Protein AF-A0A966WU27-F1 (afdb_monomer_lite)

Radius of gyration: 13.73 Å; chains: 1; bounding box: 40×29×34 Å

Sequence (94 aa):
MDRVSVALFSFYREDPELARRLDPLLACRLSRSWGTLRIVCRDLSHREKVNGVIALLRPPLEALQLARQISLLVPGQEPLTYPVTVPLPSSLLA

pLDDT: mean 84.34, std 10.2, range [47.25, 92.94]

Secondary structure (DSSP, 8-state):
--HHHHHHHHHTTT-HHHHHHTGGGTTSEEEEETTEEEEE-SSHHHHHHHHTTHHHHHHHHHHTT--SEEEEE-TTSPPEEEESS-PPPGGG--

Foldseek 3Di:
DDPVLVLLLVVCPVPVVLSVLCVLQVQWDWDDDPQEIETEAADPVSLVSVVVCVVSVLVSCVVVVRHQKYWYDYPPDDIDIDGSDDPDPCVVVD

Structure (mmCIF, N/CA/C/O backbone):
data_AF-A0A966WU27-F1
#
_entry.id   AF-A0A966WU27-F1
#
loop_
_atom_site.group_PDB
_atom_site.id
_atom_site.type_symbol
_atom_site.label_atom_id
_atom_site.label_alt_id
_atom_site.label_comp_id
_atom_site.label_asym_id
_atom_site.label_entity_id
_atom_site.label_seq_id
_atom_site.pdbx_PDB_ins_code
_atom_site.Cartn_x
_atom_site.Cartn_y
_atom_site.Cartn_z
_atom_site.occupancy
_atom_site.B_iso_or_equiv
_atom_site.auth_seq_id
_atom_site.auth_comp_id
_atom_site.auth_asym_id
_atom_site.auth_atom_id
_atom_site.pdbx_PDB_model_num
ATOM 1 N N . MET A 1 1 ? -5.611 15.292 -8.014 1.00 56.47 1 MET A N 1
ATOM 2 C CA . MET A 1 1 ? -5.045 13.929 -8.078 1.00 56.47 1 MET A CA 1
ATOM 3 C C . MET A 1 1 ? -3.861 13.881 -7.124 1.00 56.47 1 MET A C 1
ATOM 5 O O . MET A 1 1 ? -3.069 14.817 -7.145 1.00 56.47 1 MET A O 1
ATOM 9 N N . ASP A 1 2 ? -3.802 12.902 -6.223 1.00 71.94 2 ASP A N 1
ATOM 10 C CA . ASP A 1 2 ? -2.731 12.810 -5.221 1.00 71.94 2 ASP A CA 1
ATOM 11 C C . ASP A 1 2 ? -1.386 12.447 -5.888 1.00 71.94 2 ASP A C 1
ATOM 13 O O . ASP A 1 2 ? -1.348 11.628 -6.810 1.00 71.94 2 ASP A O 1
ATOM 17 N N . ARG A 1 3 ? -0.280 13.078 -5.463 1.00 78.75 3 ARG A N 1
ATOM 18 C CA . ARG A 1 3 ? 1.050 12.887 -6.082 1.00 78.75 3 ARG A CA 1
ATOM 19 C C . ARG A 1 3 ? 1.569 11.456 -5.919 1.00 78.75 3 ARG A C 1
ATOM 21 O O . ARG A 1 3 ? 2.298 10.984 -6.788 1.00 78.75 3 ARG A O 1
ATOM 28 N N . VAL A 1 4 ? 1.186 10.761 -4.844 1.00 82.12 4 VAL A N 1
ATOM 29 C CA . VAL A 1 4 ? 1.577 9.364 -4.620 1.00 82.12 4 VAL A CA 1
ATOM 30 C C . VAL A 1 4 ? 0.884 8.464 -5.629 1.00 82.12 4 VAL A C 1
ATOM 32 O O . VAL A 1 4 ? 1.538 7.612 -6.217 1.00 82.12 4 VAL A O 1
ATOM 35 N N . SER A 1 5 ? -0.406 8.686 -5.898 1.00 82.44 5 SER A N 1
ATOM 36 C CA . SER A 1 5 ? -1.129 7.938 -6.931 1.00 82.44 5 SER A CA 1
ATOM 37 C C . SER A 1 5 ? -0.420 8.045 -8.277 1.00 82.44 5 SER A C 1
ATOM 39 O O . SER A 1 5 ? -0.129 7.029 -8.895 1.00 82.44 5 SER A O 1
ATOM 41 N N . VAL A 1 6 ? -0.071 9.264 -8.701 1.00 85.31 6 VAL A N 1
ATOM 42 C CA . VAL A 1 6 ? 0.619 9.490 -9.982 1.00 85.31 6 VAL A CA 1
ATOM 43 C C . VAL A 1 6 ? 1.943 8.725 -10.043 1.00 85.31 6 VAL A C 1
ATOM 45 O O . VAL A 1 6 ? 2.227 8.096 -11.060 1.00 85.31 6 VAL A O 1
ATOM 48 N N . ALA A 1 7 ? 2.716 8.717 -8.955 1.00 86.88 7 ALA A N 1
ATOM 49 C CA . ALA A 1 7 ? 3.976 7.985 -8.874 1.00 86.88 7 ALA A CA 1
ATOM 50 C C . ALA A 1 7 ? 3.773 6.460 -8.951 1.00 86.88 7 ALA A C 1
ATOM 52 O O . ALA A 1 7 ? 4.475 5.790 -9.704 1.00 86.88 7 ALA A O 1
ATOM 53 N N . LEU A 1 8 ? 2.771 5.926 -8.241 1.00 84.94 8 LEU A N 1
ATOM 54 C CA . LEU A 1 8 ? 2.421 4.501 -8.265 1.00 84.94 8 LEU A CA 1
ATOM 55 C C . LEU A 1 8 ? 2.009 4.041 -9.672 1.00 84.94 8 LEU A C 1
ATOM 57 O O . LEU A 1 8 ? 2.521 3.039 -10.160 1.00 84.94 8 LEU A O 1
ATOM 61 N N . PHE A 1 9 ? 1.123 4.781 -10.344 1.00 84.56 9 PHE A N 1
ATOM 62 C CA . PHE A 1 9 ? 0.693 4.437 -11.705 1.00 84.56 9 PHE A CA 1
ATOM 63 C C . PHE A 1 9 ? 1.816 4.623 -12.732 1.00 84.56 9 PHE A C 1
ATOM 65 O O . PHE A 1 9 ? 1.923 3.830 -13.663 1.00 84.56 9 PHE A O 1
ATOM 72 N N . SER A 1 10 ? 2.680 5.627 -12.549 1.00 87.75 10 SER A N 1
ATOM 73 C CA . SER A 1 10 ? 3.841 5.843 -13.425 1.00 87.75 10 SER A CA 1
ATOM 74 C C . SER A 1 10 ? 4.878 4.727 -13.313 1.00 87.75 10 SER A C 1
ATOM 76 O O . SER A 1 10 ? 5.516 4.408 -14.310 1.00 87.75 10 SER A O 1
ATOM 78 N N . PHE A 1 11 ? 5.026 4.113 -12.135 1.00 89.00 11 PHE A N 1
ATOM 79 C CA . PHE A 1 11 ? 5.942 2.989 -11.935 1.00 89.00 11 PHE A CA 1
ATOM 80 C C . PHE A 1 11 ? 5.552 1.765 -12.776 1.00 89.00 11 PHE A C 1
ATOM 82 O O . PHE A 1 11 ? 6.414 1.095 -13.324 1.00 89.00 11 PHE A O 1
ATOM 89 N N . TYR A 1 12 ? 4.251 1.512 -12.941 1.00 88.81 12 TYR A N 1
ATOM 90 C CA . TYR A 1 12 ? 3.727 0.403 -13.746 1.00 88.81 12 TYR A CA 1
ATOM 91 C C . TYR A 1 12 ? 3.422 0.790 -15.197 1.00 88.81 12 TYR A C 1
ATOM 93 O O . TYR A 1 12 ? 2.651 0.109 -15.871 1.00 88.81 12 TYR A O 1
ATOM 101 N N . ARG A 1 13 ? 4.000 1.886 -15.702 1.00 85.62 13 ARG A N 1
ATOM 102 C CA . ARG A 1 13 ? 3.766 2.338 -17.082 1.00 85.62 13 ARG A CA 1
ATOM 103 C C . ARG A 1 13 ? 4.187 1.293 -18.121 1.00 85.62 13 ARG A C 1
ATOM 105 O O . ARG A 1 13 ? 3.575 1.227 -19.182 1.00 85.62 13 ARG A O 1
ATOM 112 N N . GLU A 1 14 ? 5.216 0.512 -17.812 1.00 86.62 14 GLU A N 1
ATOM 113 C CA . GLU A 1 14 ? 5.751 -0.544 -18.680 1.00 86.62 14 GLU A CA 1
ATOM 114 C C . GLU A 1 14 ? 4.925 -1.845 -18.601 1.00 86.62 14 GLU A C 1
ATOM 116 O O . GLU A 1 14 ? 4.912 -2.615 -19.557 1.00 86.62 14 GLU A O 1
ATOM 121 N N . ASP A 1 15 ? 4.135 -2.027 -17.534 1.00 87.81 15 ASP A N 1
ATOM 122 C CA . ASP A 1 15 ? 3.307 -3.210 -17.267 1.00 87.81 15 ASP A CA 1
ATOM 123 C C . ASP A 1 15 ? 1.817 -2.835 -17.118 1.00 87.81 15 ASP A C 1
ATOM 125 O O . ASP A 1 15 ? 1.283 -2.730 -16.001 1.00 87.81 15 ASP A O 1
ATOM 129 N N . PRO A 1 16 ? 1.081 -2.655 -18.231 1.00 83.69 16 PRO A N 1
ATOM 130 C CA . PRO A 1 16 ? -0.302 -2.177 -18.202 1.00 83.69 16 PRO A CA 1
ATOM 131 C C . PRO A 1 16 ? -1.266 -3.127 -17.472 1.00 83.69 16 PRO A C 1
ATOM 133 O O . PRO A 1 16 ? -2.289 -2.688 -16.944 1.00 83.69 16 PRO A O 1
ATOM 136 N N . GLU A 1 17 ? -0.957 -4.423 -17.405 1.00 87.88 17 GLU A N 1
ATOM 137 C CA . GLU A 1 17 ? -1.748 -5.398 -16.647 1.00 87.88 17 GLU A CA 1
ATOM 138 C C . GLU A 1 17 ? -1.642 -5.171 -15.134 1.00 87.88 17 GLU A C 1
ATOM 140 O O . GLU A 1 17 ? -2.652 -5.215 -14.426 1.00 87.88 17 GLU A O 1
ATOM 145 N N . LEU A 1 18 ? -0.444 -4.858 -14.630 1.00 85.75 18 LEU A N 1
ATOM 146 C CA . LEU A 1 18 ? -0.237 -4.526 -13.220 1.00 85.75 18 LEU A CA 1
ATOM 147 C C . LEU A 1 18 ? -0.872 -3.178 -12.876 1.00 85.75 18 LEU A C 1
ATOM 149 O O . LEU A 1 18 ? -1.531 -3.062 -11.841 1.00 85.75 18 LEU A O 1
ATOM 153 N N . A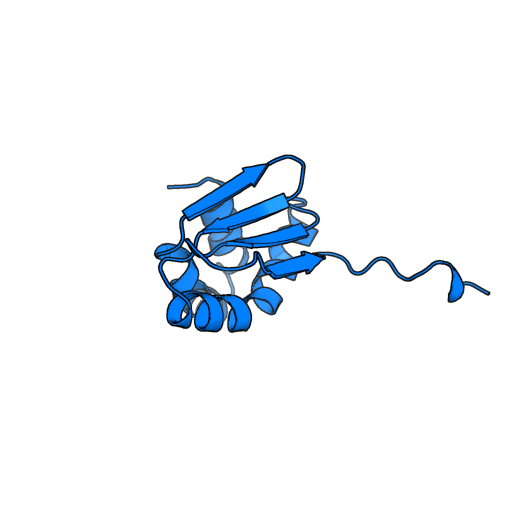LA A 1 19 ? -0.773 -2.197 -13.777 1.00 85.56 19 ALA A N 1
ATOM 154 C CA . ALA A 1 19 ? -1.448 -0.912 -13.619 1.00 85.56 19 ALA A CA 1
ATOM 155 C C . ALA A 1 19 ? -2.977 -1.070 -13.507 1.00 85.56 19 ALA A C 1
ATOM 157 O O . ALA A 1 19 ? -3.596 -0.451 -12.640 1.00 85.56 19 ALA A O 1
ATOM 158 N N . ARG A 1 20 ? -3.593 -1.953 -14.309 1.00 86.06 20 ARG A N 1
ATOM 159 C CA . ARG A 1 20 ? -5.033 -2.271 -14.203 1.00 86.06 20 ARG A CA 1
ATOM 160 C C . ARG A 1 20 ? -5.402 -2.909 -12.870 1.00 86.06 20 ARG A C 1
ATOM 162 O O . ARG A 1 20 ? -6.475 -2.641 -12.342 1.00 86.06 20 ARG A O 1
ATOM 169 N N . ARG A 1 21 ? -4.523 -3.726 -12.286 1.00 87.19 21 ARG A N 1
ATOM 170 C CA . ARG A 1 21 ? -4.769 -4.309 -10.958 1.00 87.19 21 ARG A CA 1
ATOM 171 C C . ARG A 1 21 ? -4.793 -3.252 -9.854 1.00 87.19 21 ARG A C 1
ATOM 173 O O . ARG A 1 21 ? -5.393 -3.511 -8.822 1.00 87.19 21 ARG A O 1
ATOM 180 N N . LEU A 1 22 ? -4.203 -2.073 -10.063 1.00 86.25 22 LEU A N 1
ATOM 181 C CA . LEU A 1 22 ? -4.236 -0.953 -9.115 1.00 86.25 22 LEU A CA 1
ATOM 182 C C . LEU A 1 22 ? -5.502 -0.085 -9.214 1.00 86.25 22 LEU A C 1
ATOM 184 O O . LEU A 1 22 ? -5.690 0.784 -8.366 1.00 86.25 22 LEU A O 1
ATOM 188 N N . ASP A 1 23 ? -6.391 -0.335 -10.179 1.00 85.75 23 ASP A N 1
ATOM 189 C CA . ASP A 1 23 ? -7.688 0.344 -10.329 1.00 85.75 23 ASP A CA 1
ATOM 190 C C . ASP A 1 23 ? -8.487 0.540 -9.018 1.00 85.75 23 ASP A C 1
ATOM 192 O O . ASP A 1 23 ? -8.920 1.667 -8.763 1.00 85.75 23 ASP A O 1
ATOM 196 N N . PRO A 1 24 ? -8.605 -0.447 -8.096 1.00 86.38 24 PRO A N 1
ATOM 197 C CA . PRO A 1 24 ? -9.296 -0.241 -6.820 1.00 86.38 24 PRO A CA 1
ATOM 198 C C . PRO A 1 24 ? -8.745 0.920 -5.977 1.00 86.38 24 PRO A C 1
ATOM 200 O O . PRO A 1 24 ? -9.482 1.472 -5.159 1.00 86.38 24 PRO A O 1
ATOM 203 N N . LEU A 1 25 ? -7.488 1.328 -6.167 1.00 85.69 25 LEU A N 1
ATOM 204 C CA . LEU A 1 25 ? -6.896 2.465 -5.458 1.00 85.69 25 LEU A CA 1
ATOM 205 C C . LEU A 1 25 ? -7.369 3.819 -5.986 1.00 85.69 25 LEU A C 1
ATOM 207 O O . LEU A 1 25 ? -7.293 4.797 -5.245 1.00 85.69 25 LEU A O 1
ATOM 211 N N . LEU A 1 26 ? -7.874 3.899 -7.223 1.00 83.69 26 LEU A N 1
ATOM 212 C CA . LEU A 1 26 ? -8.404 5.145 -7.797 1.00 83.69 26 LEU A CA 1
ATOM 213 C C . LEU A 1 26 ? -9.626 5.653 -7.026 1.00 83.69 26 LEU A C 1
ATOM 215 O O . LEU A 1 26 ? -9.846 6.857 -6.919 1.00 83.69 26 LEU A O 1
ATOM 219 N N . ALA A 1 27 ? -10.398 4.730 -6.458 1.00 85.38 27 ALA A N 1
ATOM 220 C CA . ALA A 1 27 ? -11.551 5.025 -5.618 1.00 85.38 27 ALA A CA 1
ATOM 221 C C . ALA A 1 27 ? -11.186 5.236 -4.133 1.00 85.38 27 ALA A C 1
ATOM 223 O O . ALA A 1 27 ? -12.061 5.566 -3.328 1.00 85.38 27 ALA A O 1
ATOM 224 N N . CYS A 1 28 ? -9.916 5.058 -3.757 1.00 86.19 28 CYS A N 1
ATOM 225 C CA . CYS A 1 28 ? -9.425 5.286 -2.402 1.00 86.19 28 CYS A CA 1
ATOM 226 C C . CYS A 1 28 ? -8.869 6.698 -2.241 1.00 86.19 28 CYS A C 1
ATOM 228 O O . CYS A 1 28 ? -8.255 7.267 -3.146 1.00 86.19 28 CYS A O 1
ATOM 230 N N . ARG A 1 29 ? -8.993 7.248 -1.031 1.00 87.81 29 ARG A N 1
ATOM 231 C CA . ARG A 1 29 ? -8.291 8.484 -0.682 1.00 87.81 29 ARG A CA 1
ATOM 232 C C . ARG A 1 29 ? -6.919 8.140 -0.119 1.00 87.81 29 ARG A C 1
ATOM 234 O O . ARG A 1 29 ? -6.807 7.606 0.983 1.00 87.81 29 ARG A O 1
ATOM 241 N N . LEU A 1 30 ? -5.888 8.458 -0.890 1.00 88.38 30 LEU A N 1
ATOM 242 C CA . LEU A 1 30 ? -4.495 8.279 -0.505 1.00 88.38 30 LEU A CA 1
ATOM 243 C C . LEU A 1 30 ? -4.002 9.527 0.232 1.00 88.38 30 LEU A C 1
ATOM 245 O O . LEU A 1 30 ? -4.312 10.652 -0.154 1.00 88.38 30 LEU A O 1
ATOM 249 N N . SER A 1 31 ? -3.278 9.328 1.329 1.00 88.12 31 SER A N 1
ATOM 250 C CA . SER A 1 31 ? -2.621 10.398 2.075 1.00 88.12 31 SER A CA 1
ATOM 251 C C . SER A 1 31 ? -1.309 9.892 2.645 1.00 88.12 31 SER A C 1
ATOM 253 O O . SER A 1 31 ? -1.210 8.756 3.102 1.00 88.12 31 SER A O 1
ATOM 255 N N . ARG A 1 32 ? -0.286 10.738 2.639 1.00 87.19 32 ARG A N 1
ATOM 256 C CA . ARG A 1 32 ? 1.039 10.395 3.147 1.00 87.19 32 ARG A CA 1
ATOM 257 C C . ARG A 1 32 ? 1.324 11.210 4.397 1.00 87.19 32 ARG A C 1
ATOM 259 O O . ARG A 1 32 ? 1.243 12.436 4.374 1.00 87.19 32 ARG A O 1
ATOM 266 N N . SER A 1 33 ? 1.682 10.552 5.492 1.00 84.06 33 SER A N 1
ATOM 267 C CA . SER A 1 33 ? 2.054 11.229 6.740 1.00 84.06 33 SER A CA 1
ATOM 268 C C . SER A 1 33 ? 3.139 10.441 7.459 1.00 84.06 33 SER A C 1
ATOM 270 O O . SER A 1 33 ? 2.986 9.238 7.641 1.00 84.06 33 SER A O 1
ATOM 272 N N . TRP A 1 34 ? 4.227 11.110 7.861 1.00 81.19 34 TRP A N 1
ATOM 273 C CA . TRP A 1 34 ? 5.305 10.522 8.676 1.00 81.19 34 TRP A CA 1
ATOM 274 C C . TRP A 1 34 ? 5.833 9.168 8.154 1.00 81.19 34 TRP A C 1
ATOM 276 O O . TRP A 1 34 ? 6.035 8.226 8.912 1.00 81.19 34 TRP A O 1
ATOM 286 N N . GLY A 1 35 ? 6.005 9.035 6.833 1.00 85.44 35 GLY A N 1
ATOM 287 C CA . GLY A 1 35 ? 6.480 7.789 6.214 1.00 85.44 35 GLY A CA 1
ATOM 288 C C . GLY A 1 35 ? 5.447 6.657 6.164 1.00 85.44 35 GLY A C 1
ATOM 289 O O . GLY A 1 35 ? 5.795 5.539 5.798 1.00 85.44 35 GLY A O 1
ATOM 290 N N . THR A 1 36 ? 4.183 6.929 6.487 1.00 89.19 36 THR A N 1
ATOM 291 C CA . THR A 1 36 ? 3.064 5.997 6.318 1.00 89.19 36 THR A CA 1
ATOM 292 C C . THR A 1 36 ? 2.166 6.449 5.170 1.00 89.19 36 THR A C 1
ATOM 294 O O . THR A 1 36 ? 1.735 7.606 5.126 1.00 89.19 36 THR A O 1
ATOM 297 N N . LEU A 1 37 ? 1.851 5.528 4.261 1.00 90.88 37 LEU A N 1
ATOM 298 C CA . LEU A 1 37 ? 0.810 5.689 3.257 1.00 90.88 37 LEU A CA 1
ATOM 299 C C . LEU A 1 37 ? -0.530 5.255 3.850 1.00 90.88 37 LEU A C 1
ATOM 301 O O . LEU A 1 37 ? -0.771 4.071 4.060 1.00 90.88 37 LEU A O 1
ATOM 305 N N . ARG A 1 38 ? -1.410 6.214 4.107 1.00 91.69 38 ARG A N 1
ATOM 306 C CA . ARG A 1 38 ? -2.792 5.973 4.514 1.00 91.69 38 ARG A CA 1
ATOM 307 C C . ARG A 1 38 ? -3.670 5.831 3.280 1.00 91.69 38 ARG A C 1
ATOM 309 O O . ARG A 1 38 ? -3.695 6.719 2.430 1.00 91.69 38 ARG A O 1
ATOM 316 N N . ILE A 1 39 ? -4.405 4.731 3.212 1.00 91.81 39 ILE A N 1
ATOM 317 C CA . ILE A 1 39 ? -5.349 4.415 2.146 1.00 91.81 39 ILE A CA 1
ATOM 318 C C . ILE A 1 39 ? -6.726 4.312 2.786 1.00 91.81 39 ILE A C 1
ATOM 320 O O . ILE A 1 39 ? -7.054 3.318 3.434 1.00 91.81 39 ILE A O 1
ATOM 324 N N . VAL A 1 40 ? -7.528 5.361 2.634 1.00 91.44 40 VAL A N 1
ATOM 325 C CA . VAL A 1 40 ? -8.904 5.355 3.129 1.00 91.44 40 VAL A CA 1
ATOM 326 C C . VAL A 1 40 ? -9.780 4.681 2.082 1.00 91.44 40 VAL A C 1
ATOM 328 O O . VAL A 1 40 ? -9.962 5.192 0.973 1.00 91.44 40 VAL A O 1
ATOM 331 N N . CYS A 1 41 ? -10.283 3.509 2.441 1.00 90.88 41 CYS A N 1
ATOM 332 C CA . CYS A 1 41 ? -11.233 2.726 1.671 1.00 90.88 41 CYS A CA 1
ATOM 333 C C . CYS A 1 41 ? -12.660 3.131 2.059 1.00 90.88 41 CYS A C 1
ATOM 335 O O . CYS A 1 41 ? -12.906 3.550 3.190 1.00 90.88 41 CYS A O 1
ATOM 337 N N . ARG A 1 42 ? -13.600 2.999 1.119 1.00 89.12 42 ARG A N 1
ATOM 338 C CA . ARG A 1 42 ? -15.008 3.334 1.364 1.00 89.12 42 ARG A CA 1
ATOM 339 C C . ARG A 1 42 ? -15.656 2.367 2.357 1.00 89.12 42 ARG A C 1
ATOM 341 O O . ARG A 1 42 ? -1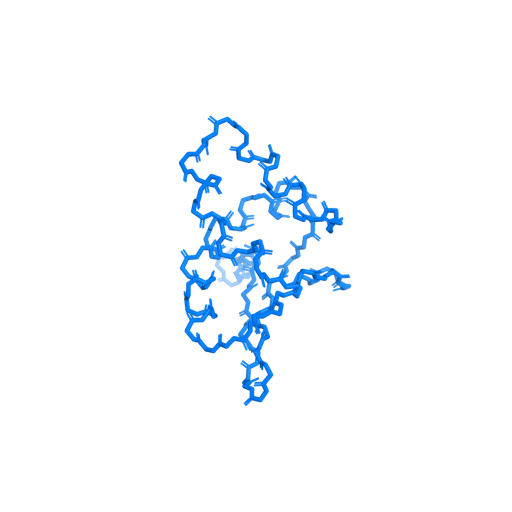6.225 2.806 3.345 1.00 89.12 42 ARG A O 1
ATOM 348 N N . ASP A 1 43 ? -15.501 1.069 2.104 1.00 90.88 43 ASP A N 1
ATOM 349 C CA . ASP A 1 43 ? -16.162 -0.010 2.839 1.00 90.88 43 ASP A CA 1
ATOM 350 C C . ASP A 1 43 ? -15.224 -1.212 3.008 1.00 90.88 43 ASP A C 1
ATOM 352 O O . ASP A 1 43 ? -14.166 -1.299 2.372 1.00 90.88 43 ASP A O 1
ATOM 356 N N . LEU A 1 44 ? -15.648 -2.194 3.807 1.00 88.81 44 LEU A N 1
ATOM 357 C CA . LEU A 1 44 ? -14.915 -3.445 4.022 1.00 88.81 44 LEU A CA 1
ATOM 358 C C . LEU A 1 44 ? -14.659 -4.225 2.726 1.00 88.81 44 LEU A C 1
ATOM 360 O O . LEU A 1 44 ? -13.527 -4.637 2.489 1.00 88.81 44 LEU A O 1
ATOM 364 N N . SER A 1 45 ? -15.660 -4.355 1.851 1.00 90.19 45 SER A N 1
ATOM 365 C CA . SER A 1 45 ? -15.488 -5.055 0.567 1.00 90.19 45 SER A CA 1
ATOM 366 C C . SER A 1 45 ? -14.458 -4.353 -0.331 1.00 90.19 45 SER A C 1
ATOM 368 O O . SER A 1 45 ? -13.675 -4.991 -1.034 1.00 90.19 45 SER A O 1
ATOM 370 N N . HIS A 1 46 ? -14.391 -3.019 -0.259 1.00 89.19 46 HIS A N 1
ATOM 371 C CA . HIS A 1 46 ? -13.365 -2.246 -0.960 1.00 89.19 46 HIS A CA 1
ATOM 372 C C . HIS A 1 46 ? -11.980 -2.476 -0.354 1.00 89.19 46 HIS A C 1
ATOM 374 O O . HIS A 1 46 ? -11.008 -2.663 -1.085 1.00 89.19 46 HIS A O 1
ATOM 380 N N . ARG A 1 47 ? -11.890 -2.514 0.980 1.00 91.06 47 ARG A N 1
ATOM 381 C CA . ARG A 1 47 ? -10.649 -2.824 1.701 1.00 91.06 47 ARG A CA 1
ATOM 382 C C . ARG A 1 47 ? -10.095 -4.188 1.311 1.00 91.06 47 ARG A C 1
ATOM 384 O O . ARG A 1 47 ? -8.889 -4.298 1.149 1.00 91.06 47 ARG A O 1
ATOM 391 N N . GLU A 1 48 ? -10.934 -5.203 1.131 1.00 90.44 48 GLU A N 1
ATOM 392 C CA . GLU A 1 48 ? -10.477 -6.532 0.700 1.00 90.44 48 GLU A CA 1
ATOM 393 C C . GLU A 1 48 ? -9.873 -6.514 -0.707 1.00 90.44 48 GLU A C 1
ATOM 395 O O . GLU A 1 48 ? -8.791 -7.064 -0.921 1.00 90.44 48 GLU A O 1
ATOM 400 N N . LYS A 1 49 ? -10.501 -5.797 -1.648 1.00 91.00 49 LYS A N 1
ATOM 401 C CA . LYS A 1 49 ? -9.936 -5.592 -2.993 1.00 91.00 49 LYS A CA 1
ATOM 402 C C . LYS A 1 49 ? -8.584 -4.881 -2.934 1.00 91.00 49 LYS A C 1
ATOM 404 O O . LYS A 1 49 ? -7.646 -5.283 -3.616 1.00 91.00 49 LYS A O 1
ATOM 409 N N . VAL A 1 50 ? -8.472 -3.853 -2.092 1.00 90.44 50 VAL A N 1
ATOM 410 C CA . VAL A 1 50 ? -7.217 -3.113 -1.889 1.00 90.44 50 VAL A CA 1
ATOM 411 C C . VAL A 1 50 ? -6.158 -3.978 -1.204 1.00 90.44 50 VAL A C 1
ATOM 413 O O . VAL A 1 50 ? -4.986 -3.926 -1.570 1.00 90.44 50 VAL A O 1
ATOM 416 N N . ASN A 1 51 ? -6.556 -4.819 -0.251 1.00 90.56 51 ASN A N 1
ATOM 417 C CA . ASN A 1 51 ? -5.660 -5.753 0.420 1.00 90.56 51 ASN A CA 1
ATOM 418 C C . ASN A 1 51 ? -4.995 -6.706 -0.591 1.00 90.56 51 ASN A C 1
ATOM 420 O O . ASN A 1 51 ? -3.781 -6.906 -0.551 1.00 90.56 51 ASN A O 1
ATOM 424 N N . GLY A 1 52 ? -5.759 -7.195 -1.574 1.00 89.31 52 GLY A N 1
ATOM 425 C CA . GLY A 1 52 ? -5.247 -8.039 -2.661 1.00 89.31 52 GLY A CA 1
ATOM 426 C C . GLY A 1 52 ? -4.183 -7.382 -3.553 1.00 89.31 52 GLY A C 1
ATOM 427 O O . GLY A 1 52 ? -3.479 -8.085 -4.279 1.00 89.31 52 GLY A O 1
ATOM 428 N N . VAL A 1 53 ? -4.026 -6.056 -3.491 1.00 89.56 53 VAL A N 1
ATOM 429 C CA . VAL A 1 53 ? -3.043 -5.305 -4.292 1.00 89.56 53 VAL A CA 1
ATOM 430 C C . VAL A 1 53 ? -1.923 -4.699 -3.446 1.00 89.56 53 VAL A C 1
ATOM 432 O O . VAL A 1 53 ? -1.015 -4.084 -3.998 1.00 89.56 53 VAL A O 1
ATOM 435 N N . ILE A 1 54 ? -1.909 -4.920 -2.124 1.00 89.31 54 ILE A N 1
ATOM 436 C CA . ILE A 1 54 ? -0.836 -4.444 -1.230 1.00 89.31 54 ILE A CA 1
ATOM 437 C C . ILE A 1 54 ? 0.536 -4.951 -1.681 1.00 89.31 54 ILE A C 1
ATOM 439 O O . ILE A 1 54 ? 1.516 -4.213 -1.616 1.00 89.31 54 ILE A O 1
ATOM 443 N N . ALA A 1 55 ? 0.614 -6.183 -2.188 1.00 87.50 55 ALA A N 1
ATOM 444 C CA . ALA A 1 55 ? 1.850 -6.738 -2.735 1.00 87.50 55 ALA A CA 1
ATOM 445 C C . ALA A 1 55 ? 2.383 -5.932 -3.935 1.00 87.50 55 ALA A C 1
ATOM 447 O O . ALA A 1 55 ? 3.591 -5.784 -4.067 1.00 87.50 55 ALA A O 1
ATOM 448 N N . LEU A 1 56 ? 1.495 -5.353 -4.752 1.00 88.31 56 LEU A N 1
ATOM 449 C CA . LEU A 1 56 ? 1.848 -4.472 -5.872 1.00 88.31 56 LEU A CA 1
ATOM 450 C C . LEU A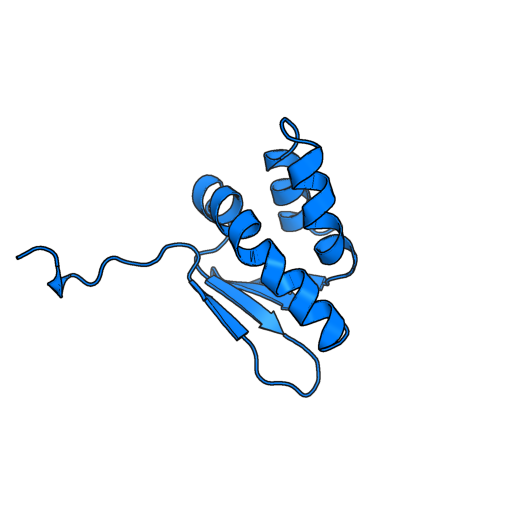 1 56 ? 2.159 -3.040 -5.419 1.00 88.31 56 LEU A C 1
ATOM 452 O O . LEU A 1 56 ? 2.709 -2.248 -6.166 1.00 88.31 56 LEU A O 1
ATOM 456 N N . LEU A 1 57 ? 1.829 -2.669 -4.186 1.00 88.12 57 LEU A N 1
ATOM 457 C CA . LEU A 1 57 ? 2.216 -1.368 -3.650 1.00 88.12 57 LEU A CA 1
ATOM 458 C C . LEU A 1 57 ? 3.627 -1.375 -3.069 1.00 88.12 57 LEU A C 1
ATOM 460 O O . LEU A 1 57 ? 4.281 -0.340 -3.066 1.00 88.12 57 LEU A O 1
ATOM 464 N N . ARG A 1 58 ? 4.129 -2.518 -2.596 1.00 89.19 58 ARG A N 1
ATOM 465 C CA . ARG A 1 58 ? 5.459 -2.584 -1.968 1.00 89.19 58 ARG A CA 1
ATOM 466 C C . ARG A 1 58 ? 6.598 -2.154 -2.910 1.00 89.19 58 ARG A C 1
ATOM 468 O O . ARG A 1 58 ? 7.338 -1.263 -2.499 1.00 89.19 58 ARG A O 1
ATOM 475 N N . PRO A 1 59 ? 6.720 -2.679 -4.149 1.00 88.44 59 PRO A N 1
ATOM 476 C CA . PRO A 1 59 ? 7.818 -2.319 -5.047 1.00 88.44 59 PRO A CA 1
ATOM 477 C C . PRO A 1 59 ? 7.922 -0.816 -5.340 1.00 88.44 59 PRO A C 1
ATOM 479 O O . PRO A 1 59 ? 8.994 -0.254 -5.115 1.00 88.44 59 PRO A O 1
ATOM 482 N N . PRO A 1 60 ? 6.851 -0.115 -5.771 1.00 88.75 60 PRO A N 1
ATOM 483 C CA . PRO A 1 60 ? 6.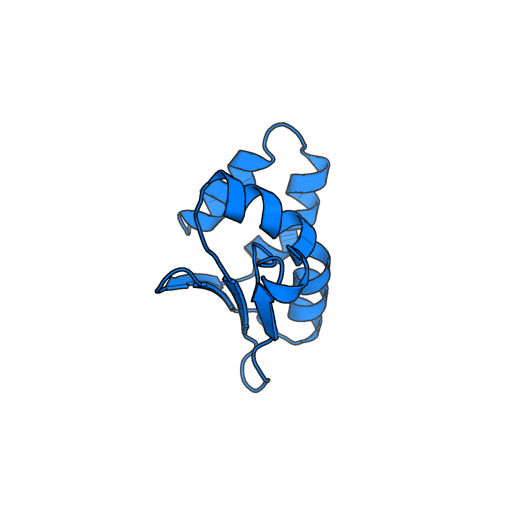960 1.310 -6.052 1.00 88.75 60 PRO A CA 1
ATOM 484 C C . PRO A 1 60 ? 7.163 2.135 -4.779 1.00 88.75 60 PRO 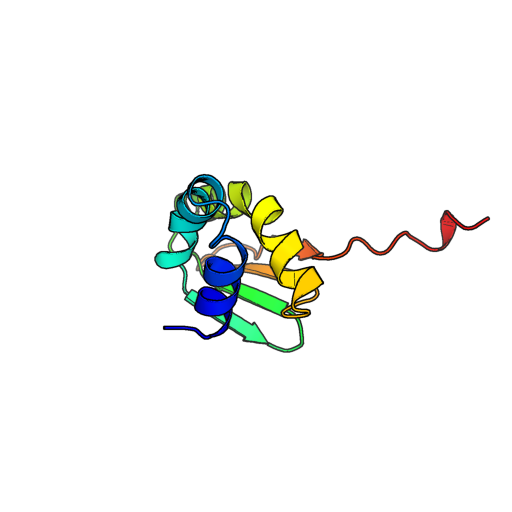A C 1
ATOM 486 O O . PRO A 1 60 ? 7.841 3.157 -4.823 1.00 88.75 60 PRO A O 1
ATOM 489 N N . LEU A 1 61 ? 6.607 1.721 -3.633 1.00 88.69 61 LEU A N 1
ATOM 490 C CA . LEU A 1 61 ? 6.806 2.448 -2.376 1.00 88.69 61 LEU A CA 1
ATOM 491 C C . LEU A 1 61 ? 8.242 2.349 -1.867 1.00 88.69 61 LEU A C 1
ATOM 493 O O . LEU A 1 61 ? 8.749 3.336 -1.333 1.00 88.69 61 LEU A O 1
ATOM 497 N N . GLU A 1 62 ? 8.880 1.196 -2.055 1.00 88.62 62 GLU A N 1
ATOM 498 C CA . GLU A 1 62 ? 10.280 0.975 -1.706 1.00 88.62 62 GLU A CA 1
ATOM 499 C C . GLU A 1 62 ? 11.220 1.679 -2.690 1.00 88.62 62 GLU A C 1
ATOM 501 O O . GLU A 1 62 ? 12.034 2.501 -2.269 1.00 88.62 62 GLU A O 1
ATOM 506 N N . ALA A 1 63 ? 11.054 1.439 -3.995 1.00 87.12 63 ALA A N 1
ATOM 507 C CA . ALA A 1 63 ? 11.914 2.000 -5.037 1.00 87.12 63 ALA A CA 1
ATOM 508 C C . ALA A 1 63 ? 11.892 3.536 -5.061 1.00 87.12 63 ALA A C 1
ATOM 510 O O . ALA A 1 63 ? 12.920 4.177 -5.270 1.00 87.12 63 ALA A O 1
ATOM 511 N N . LEU A 1 64 ? 10.724 4.135 -4.815 1.00 86.31 64 LEU A N 1
ATOM 512 C CA . LEU A 1 64 ? 10.543 5.588 -4.809 1.00 86.31 64 LEU A CA 1
ATOM 513 C C . LEU A 1 64 ? 10.638 6.195 -3.399 1.00 86.31 64 LEU A C 1
ATOM 515 O O . LEU A 1 64 ? 10.403 7.392 -3.234 1.00 86.31 64 LEU A O 1
ATOM 519 N N . GLN A 1 65 ? 10.925 5.377 -2.378 1.00 85.44 65 GLN A N 1
ATOM 520 C CA . GLN A 1 65 ? 10.966 5.762 -0.960 1.00 85.44 65 GLN A CA 1
ATOM 521 C C . GLN A 1 65 ? 9.762 6.609 -0.506 1.00 85.44 65 GLN A C 1
ATOM 523 O O . GLN A 1 65 ? 9.872 7.538 0.301 1.00 85.44 65 GLN A O 1
ATOM 528 N N . LEU A 1 66 ? 8.575 6.290 -1.024 1.00 85.12 66 LEU A N 1
ATOM 529 C CA . LEU A 1 66 ? 7.359 7.066 -0.772 1.00 85.12 66 LEU A CA 1
ATOM 530 C C . LEU A 1 66 ? 6.834 6.834 0.648 1.00 85.12 66 LEU A C 1
ATOM 532 O O . LEU A 1 66 ? 6.370 7.774 1.302 1.00 85.12 66 LEU A O 1
ATOM 536 N N . ALA A 1 67 ? 6.904 5.596 1.135 1.00 89.06 67 ALA A N 1
ATOM 537 C CA . ALA A 1 67 ? 6.465 5.212 2.470 1.00 89.06 67 ALA A CA 1
ATOM 538 C C . ALA A 1 67 ? 7.201 3.955 2.952 1.00 89.06 67 ALA A C 1
ATOM 540 O O . ALA A 1 67 ? 7.607 3.116 2.159 1.00 89.06 67 ALA A O 1
ATOM 541 N N . ARG A 1 68 ? 7.321 3.815 4.273 1.00 88.00 68 ARG A N 1
ATOM 542 C CA . ARG A 1 68 ? 7.850 2.629 4.967 1.00 88.00 68 ARG A CA 1
ATOM 543 C C . ARG A 1 68 ? 6.739 1.708 5.468 1.00 88.00 68 ARG A C 1
ATOM 545 O O . ARG A 1 68 ? 6.989 0.550 5.784 1.00 88.00 68 ARG A O 1
ATOM 552 N N . GLN A 1 69 ? 5.514 2.221 5.543 1.00 91.25 69 GLN A N 1
ATOM 553 C CA . GLN A 1 69 ? 4.347 1.503 6.036 1.00 91.25 69 GLN A CA 1
ATOM 554 C C . GLN A 1 69 ? 3.106 1.884 5.229 1.00 91.25 69 GLN A C 1
ATOM 556 O O . GLN A 1 69 ? 2.962 3.032 4.811 1.00 91.25 69 GLN A O 1
ATOM 561 N N . ILE A 1 70 ? 2.194 0.938 5.040 1.00 91.88 70 ILE A N 1
ATOM 562 C CA . ILE A 1 70 ? 0.884 1.127 4.419 1.00 91.88 70 ILE A CA 1
ATOM 563 C C . ILE A 1 70 ? -0.169 0.905 5.498 1.00 91.88 70 ILE A C 1
ATOM 565 O O . ILE A 1 70 ? -0.110 -0.080 6.225 1.00 91.88 70 ILE A O 1
ATOM 569 N N . SER A 1 71 ? -1.136 1.804 5.613 1.00 92.56 71 SER A N 1
ATOM 570 C CA . SER A 1 71 ? -2.248 1.687 6.549 1.00 92.56 71 SER A CA 1
ATOM 571 C C . SER A 1 71 ? -3.561 1.789 5.782 1.00 92.56 71 SER A C 1
ATOM 573 O O . SER A 1 71 ? -3.824 2.805 5.140 1.00 92.56 71 SER A O 1
ATOM 575 N N . LEU A 1 72 ? -4.366 0.732 5.817 1.00 92.94 72 LEU A N 1
ATOM 576 C CA . LEU A 1 72 ? -5.707 0.691 5.251 1.00 92.94 72 LEU A CA 1
ATOM 577 C C . LEU A 1 72 ? -6.702 1.111 6.327 1.00 92.94 72 LEU A C 1
ATOM 579 O O . LEU A 1 72 ? -6.794 0.468 7.371 1.00 92.94 72 LEU A O 1
ATOM 583 N N . LEU A 1 73 ? -7.464 2.165 6.055 1.00 92.69 73 LEU A N 1
ATOM 584 C CA . LEU A 1 73 ? -8.496 2.664 6.955 1.00 92.69 73 LEU A CA 1
ATOM 585 C C . LEU A 1 73 ? -9.866 2.481 6.312 1.00 92.69 73 LEU A C 1
ATOM 587 O O . LEU A 1 73 ? -10.048 2.801 5.140 1.00 92.69 73 LEU A O 1
ATOM 591 N N . VAL A 1 74 ? -10.830 2.006 7.093 1.00 92.38 74 VAL A N 1
ATOM 592 C CA . VAL A 1 74 ? -12.255 1.999 6.743 1.00 92.38 74 VAL A CA 1
ATOM 593 C C . VAL A 1 74 ? -12.994 2.676 7.896 1.00 92.38 74 VAL A C 1
ATOM 595 O O . VAL A 1 74 ? -12.689 2.374 9.053 1.00 92.38 74 VAL A O 1
ATOM 598 N N . PRO A 1 75 ? -13.922 3.609 7.629 1.00 87.12 75 PRO A N 1
ATOM 599 C CA . PRO A 1 75 ? -14.685 4.256 8.691 1.00 87.12 75 PRO A CA 1
ATOM 600 C C . PRO A 1 75 ? -15.419 3.215 9.550 1.00 87.12 75 PRO A C 1
ATOM 602 O O . PRO A 1 75 ? -16.131 2.361 9.030 1.00 87.12 75 PRO A O 1
ATOM 605 N N . GLY A 1 76 ? -15.226 3.281 10.871 1.00 87.88 76 GLY A N 1
ATOM 606 C CA . GLY A 1 76 ? -15.854 2.361 11.826 1.00 87.88 76 GLY A CA 1
ATOM 607 C C . GLY A 1 76 ? -15.199 0.979 11.933 1.00 87.88 76 GLY A C 1
ATOM 608 O O . GLY A 1 76 ? -15.814 0.073 12.486 1.00 87.88 76 GLY A O 1
ATOM 609 N N . GLN A 1 77 ? -13.987 0.793 11.400 1.00 90.75 77 GLN A N 1
ATOM 610 C CA . GLN A 1 77 ? -13.242 -0.469 11.458 1.00 90.75 77 GLN A CA 1
ATOM 611 C C . GLN A 1 77 ? -11.796 -0.245 11.901 1.00 90.75 77 GLN A C 1
ATOM 613 O O . GLN A 1 77 ? -11.242 0.846 11.746 1.00 90.75 77 GLN A O 1
ATOM 618 N N . GLU A 1 78 ? -11.169 -1.301 12.417 1.00 88.62 78 GLU A N 1
ATOM 619 C CA . GLU A 1 78 ? -9.766 -1.260 12.820 1.00 88.62 78 GLU A CA 1
ATOM 620 C C . GLU A 1 78 ? -8.835 -1.097 11.603 1.00 88.62 78 GLU A C 1
ATOM 622 O O . GLU A 1 78 ? -9.027 -1.755 10.567 1.00 88.62 78 GLU A O 1
ATOM 627 N N . PRO A 1 79 ? -7.821 -0.216 11.701 1.00 89.06 79 PRO A N 1
ATOM 628 C CA . PRO A 1 79 ? -6.884 0.009 10.615 1.00 89.06 79 PRO A CA 1
ATOM 629 C C . PRO A 1 79 ? -5.969 -1.205 10.431 1.00 89.06 79 PRO A C 1
ATOM 631 O O . PRO A 1 79 ? -5.331 -1.674 11.373 1.00 89.06 79 PRO A O 1
ATOM 634 N N . LEU A 1 80 ? -5.849 -1.684 9.192 1.00 90.94 80 LEU A N 1
ATOM 635 C CA . LEU A 1 80 ? -4.880 -2.728 8.854 1.00 90.94 80 LEU A CA 1
ATOM 636 C C . LEU A 1 80 ? -3.565 -2.088 8.451 1.00 90.94 80 LEU A C 1
ATOM 638 O O . LEU A 1 80 ? -3.544 -1.156 7.651 1.00 90.94 80 LEU A O 1
ATOM 642 N N . THR A 1 81 ? -2.464 -2.602 8.983 1.00 90.75 81 THR A N 1
ATOM 643 C CA . THR A 1 81 ? -1.158 -1.977 8.809 1.00 90.75 81 THR A CA 1
ATOM 644 C C . THR A 1 81 ? -0.162 -2.982 8.254 1.00 90.75 81 THR A C 1
ATOM 646 O O . THR A 1 81 ? -0.017 -4.076 8.788 1.00 90.75 81 THR A O 1
ATOM 649 N N . TYR A 1 82 ? 0.524 -2.608 7.176 1.00 89.69 82 TYR A N 1
ATOM 650 C CA . TYR A 1 82 ? 1.469 -3.451 6.457 1.00 89.69 82 TYR A CA 1
ATOM 651 C C . TYR A 1 82 ? 2.821 -2.741 6.357 1.00 89.69 82 TYR A C 1
ATOM 653 O O . TYR A 1 82 ? 2.877 -1.620 5.846 1.00 89.69 82 TYR A O 1
ATOM 661 N N . PRO A 1 83 ? 3.925 -3.361 6.794 1.00 88.69 83 PRO A N 1
ATOM 662 C CA . PRO A 1 83 ? 5.253 -2.813 6.542 1.00 88.69 83 PRO A CA 1
ATOM 663 C C . PRO A 1 83 ? 5.569 -2.907 5.044 1.00 88.69 83 PRO A C 1
ATOM 665 O O . PRO A 1 83 ? 5.255 -3.926 4.428 1.00 88.69 83 PRO A O 1
ATOM 668 N N . VAL A 1 84 ? 6.175 -1.872 4.453 1.00 84.44 84 VAL A N 1
ATOM 669 C CA . VAL A 1 84 ? 6.629 -1.897 3.046 1.00 84.44 84 VAL A CA 1
ATOM 670 C C . VAL A 1 84 ? 7.840 -2.815 2.933 1.00 84.44 84 VAL A C 1
ATOM 672 O O . VAL A 1 84 ? 7.770 -3.842 2.259 1.00 84.44 84 VAL A O 1
ATOM 675 N N . THR A 1 85 ? 8.875 -2.505 3.708 1.00 75.00 85 THR A N 1
ATOM 676 C CA . THR A 1 85 ? 10.056 -3.344 3.900 1.00 75.00 85 THR A CA 1
ATOM 677 C C . THR A 1 85 ? 9.851 -4.152 5.172 1.00 75.00 85 THR A C 1
ATOM 679 O O . THR A 1 85 ? 9.554 -3.579 6.221 1.00 75.00 85 THR A O 1
ATOM 682 N N . VAL A 1 86 ? 9.981 -5.475 5.099 1.00 62.16 86 VAL A N 1
ATOM 683 C CA . VAL A 1 86 ? 10.046 -6.304 6.305 1.00 62.16 86 VAL A CA 1
ATOM 684 C C . VAL A 1 86 ? 11.478 -6.159 6.814 1.00 62.16 86 VAL A C 1
ATOM 686 O O . VAL A 1 86 ? 12.382 -6.653 6.139 1.00 62.16 86 VAL A O 1
ATOM 689 N N . PRO A 1 87 ? 11.748 -5.430 7.914 1.00 55.62 87 PRO A N 1
ATOM 690 C CA . PRO A 1 87 ? 13.088 -5.463 8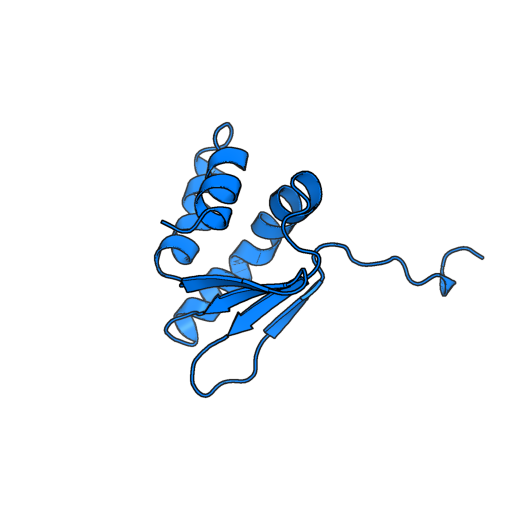.472 1.00 55.62 87 PRO A CA 1
ATOM 691 C C . PRO A 1 87 ? 13.376 -6.923 8.821 1.00 55.62 87 PRO A C 1
ATOM 693 O O . PRO A 1 87 ? 12.586 -7.541 9.539 1.00 55.62 87 PRO A O 1
ATOM 696 N N . LEU A 1 88 ? 14.462 -7.493 8.285 1.00 52.97 88 LEU A N 1
ATOM 697 C CA . LEU A 1 88 ? 14.944 -8.760 8.819 1.00 52.97 88 LEU A CA 1
ATOM 698 C C . LEU A 1 88 ? 15.179 -8.526 10.315 1.00 52.97 88 LEU A C 1
ATOM 700 O O . LEU A 1 88 ? 15.908 -7.591 10.663 1.00 52.97 88 LEU A O 1
ATOM 704 N N . PRO A 1 89 ? 14.552 -9.309 11.206 1.00 56.25 89 PRO A N 1
ATOM 705 C CA . PRO A 1 89 ? 14.872 -9.208 12.613 1.00 56.25 89 PRO A CA 1
ATOM 706 C C . PRO A 1 89 ? 16.360 -9.519 12.765 1.00 56.25 89 PRO A C 1
ATOM 708 O O . PRO A 1 89 ? 16.836 -10.549 12.284 1.00 56.25 89 PRO A O 1
ATOM 711 N N . SER A 1 90 ? 17.094 -8.631 13.438 1.00 58.78 90 SER A N 1
ATOM 712 C CA . SER A 1 90 ? 18.540 -8.762 13.666 1.00 58.78 90 SER A CA 1
ATOM 713 C C . SER A 1 90 ? 18.932 -10.088 14.334 1.00 58.78 90 SER A C 1
ATOM 715 O O . SER A 1 90 ? 20.093 -10.470 14.300 1.00 58.78 90 SER A O 1
ATOM 717 N N . SER A 1 91 ? 17.965 -10.820 14.896 1.00 60.03 91 SER A N 1
ATOM 718 C CA . SER A 1 91 ? 18.118 -12.179 15.422 1.00 60.03 91 SER A CA 1
ATOM 719 C C . SER A 1 91 ? 18.466 -13.252 14.379 1.00 60.03 91 SER A C 1
ATOM 721 O O . SER A 1 91 ? 18.787 -14.362 14.784 1.00 60.03 91 SER A O 1
ATOM 723 N N . LEU A 1 92 ? 18.406 -12.964 13.072 1.00 59.25 92 LEU A N 1
ATOM 724 C CA . LEU A 1 92 ? 18.792 -13.898 11.997 1.00 59.25 92 LEU A CA 1
ATOM 725 C C . LEU A 1 92 ? 20.174 -13.609 11.378 1.00 59.25 92 LEU A C 1
ATOM 727 O O . LEU A 1 92 ? 20.542 -14.246 10.398 1.00 59.25 92 LEU A O 1
ATOM 731 N N . LEU A 1 93 ? 20.934 -12.655 11.926 1.00 57.91 93 LEU A N 1
ATOM 732 C CA . LEU A 1 93 ? 22.298 -12.314 11.486 1.00 57.91 93 LEU A CA 1
ATOM 733 C C . LEU A 1 93 ? 23.393 -12.964 12.364 1.00 57.91 93 LEU A C 1
ATOM 735 O O . LEU A 1 93 ? 24.494 -12.422 12.447 1.00 57.91 93 LEU A O 1
ATOM 739 N N . ALA A 1 94 ? 23.087 -14.077 13.044 1.00 47.25 94 ALA A N 1
ATOM 740 C CA . ALA A 1 94 ? 24.011 -14.797 13.930 1.00 47.25 94 ALA A CA 1
ATOM 741 C C . ALA A 1 94 ? 24.662 -16.002 13.241 1.00 47.25 94 ALA A C 1
ATOM 743 O O . ALA A 1 94 ? 23.930 -16.738 12.540 1.00 47.25 94 ALA A O 1
#